Protein AF-A0A7M7NDU3-F1 (afdb_monomer_lite)

Radius of gyration: 18.45 Å; chains: 1; bounding box: 38×57×43 Å

Foldseek 3Di:
DVQLCVQLCQDVVLVVVVVPDPDPDDPVVSLVSSVPDDDPFADQSLQSSLSSCVVVVNNVVNLCSLCDPDVDLFQDLVVQLVLQLPDDLVLLCLLCVLLVNNVLNPDPSSSSSSVVSVSRRVVSVVLVVDDQDDPDPPDPDGSLRVVRVSLRSSVVSVSRVNSNSSSSSNDDNDPPD

Organism: Strongylocentrotus purpuratus (NCBI:txid7668)

Structure (mmCIF, N/CA/C/O backbone):
data_AF-A0A7M7NDU3-F1
#
_entry.id   AF-A0A7M7NDU3-F1
#
loop_
_atom_site.group_PDB
_atom_site.id
_atom_site.type_symbol
_atom_site.label_atom_id
_atom_site.label_alt_id
_atom_site.label_comp_id
_atom_site.label_asym_id
_atom_site.label_entity_id
_atom_site.label_seq_id
_atom_site.pdbx_PDB_ins_code
_atom_site.Cartn_x
_atom_site.Cartn_y
_atom_site.Cartn_z
_atom_site.occupancy
_atom_site.B_iso_or_equiv
_atom_site.auth_seq_id
_atom_site.auth_comp_id
_atom_site.auth_asym_id
_atom_site.auth_atom_id
_atom_site.pdbx_PDB_model_num
ATOM 1 N N . MET A 1 1 ? -16.566 -10.537 18.473 1.00 58.41 1 MET A N 1
ATOM 2 C CA . MET A 1 1 ? -15.867 -10.718 17.181 1.00 58.41 1 MET A CA 1
ATOM 3 C C . MET A 1 1 ? -16.820 -10.929 16.006 1.00 58.41 1 MET A C 1
ATOM 5 O O . MET A 1 1 ? -16.592 -10.303 14.985 1.00 58.41 1 MET A O 1
ATOM 9 N N . GLU A 1 2 ? -17.922 -11.682 16.128 1.00 58.47 2 GLU A N 1
ATOM 10 C CA . GLU A 1 2 ? -19.002 -11.663 15.109 1.00 58.47 2 GLU A CA 1
ATOM 11 C C . GLU A 1 2 ? -19.490 -10.257 14.791 1.00 58.47 2 GLU A C 1
ATOM 13 O O . GLU A 1 2 ? -19.406 -9.828 13.650 1.00 58.47 2 GLU A O 1
ATOM 18 N N . ARG A 1 3 ? -19.872 -9.505 15.833 1.00 61.00 3 ARG A N 1
ATOM 19 C CA . ARG A 1 3 ? -20.276 -8.102 15.693 1.00 61.00 3 ARG A CA 1
ATOM 20 C C . ARG A 1 3 ? -19.208 -7.263 14.986 1.00 61.00 3 ARG A C 1
ATOM 22 O O . ARG A 1 3 ? -19.548 -6.380 14.216 1.00 61.00 3 ARG A O 1
ATOM 29 N N . LEU A 1 4 ? -17.919 -7.568 15.200 1.00 64.06 4 LEU A N 1
ATOM 30 C CA . LEU A 1 4 ? -16.830 -6.897 14.490 1.00 64.06 4 LEU A CA 1
ATOM 31 C C . LEU A 1 4 ? -16.882 -7.226 12.997 1.00 64.06 4 LEU A C 1
ATOM 33 O O . LEU A 1 4 ? -16.930 -6.308 12.195 1.00 64.06 4 LEU A O 1
ATOM 37 N N . LEU A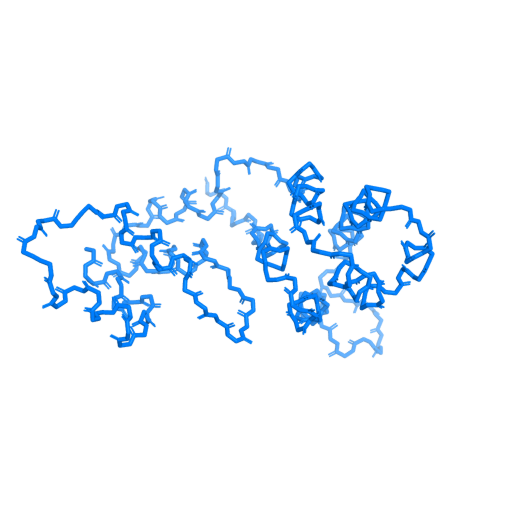 1 5 ? -16.922 -8.504 12.615 1.00 64.31 5 LEU A N 1
ATOM 38 C CA . LEU A 1 5 ? -17.039 -8.902 11.207 1.00 64.31 5 LEU A CA 1
ATOM 39 C C . LEU A 1 5 ? -18.296 -8.353 10.522 1.00 64.31 5 LEU A C 1
ATOM 41 O O . LEU A 1 5 ? -18.234 -7.976 9.351 1.00 64.31 5 LEU A O 1
ATOM 45 N N . ASP A 1 6 ? -19.413 -8.290 11.246 1.00 65.56 6 ASP A N 1
ATOM 46 C CA . ASP A 1 6 ? -20.654 -7.694 10.758 1.00 65.56 6 ASP A CA 1
ATOM 47 C C . ASP A 1 6 ? -20.462 -6.197 10.467 1.00 65.56 6 ASP A C 1
ATOM 49 O O . ASP A 1 6 ? -20.852 -5.725 9.398 1.00 65.56 6 ASP A O 1
ATOM 53 N N . HIS A 1 7 ? -19.774 -5.468 11.355 1.00 64.12 7 HIS A N 1
ATOM 54 C CA . HIS A 1 7 ? -19.397 -4.065 11.140 1.00 64.12 7 HIS A CA 1
ATOM 55 C C . HIS A 1 7 ? -18.349 -3.872 10.039 1.00 64.12 7 HIS A C 1
ATOM 57 O O . HIS A 1 7 ? -18.342 -2.842 9.366 1.00 64.12 7 HIS A O 1
ATOM 63 N N . LEU A 1 8 ? -17.477 -4.856 9.826 1.00 63.44 8 LEU A N 1
ATOM 64 C CA . LEU A 1 8 ? -16.470 -4.839 8.769 1.00 63.44 8 LEU A CA 1
ATOM 65 C C . LEU A 1 8 ? -17.046 -5.143 7.381 1.00 63.44 8 LEU A C 1
ATOM 67 O O . LEU A 1 8 ? -16.288 -5.127 6.412 1.00 63.44 8 LEU A O 1
ATOM 71 N N . GLN A 1 9 ? -18.359 -5.401 7.282 1.00 61.12 9 GLN A N 1
ATOM 72 C CA . GLN A 1 9 ? -19.046 -5.775 6.045 1.00 61.12 9 GLN A CA 1
ATOM 73 C C . GLN A 1 9 ? -18.319 -6.909 5.309 1.00 61.12 9 GLN A C 1
ATOM 75 O O . GLN A 1 9 ? -18.249 -6.913 4.083 1.00 61.12 9 GLN A O 1
ATOM 80 N N . ALA A 1 10 ? -17.762 -7.873 6.055 1.00 55.88 10 ALA A N 1
ATOM 81 C CA . ALA A 1 10 ? -17.192 -9.068 5.451 1.00 55.88 10 ALA A CA 1
ATOM 82 C C . ALA A 1 10 ? -18.278 -9.723 4.583 1.00 55.88 10 ALA A C 1
ATOM 84 O O . ALA A 1 10 ? -19.393 -9.980 5.069 1.00 55.88 10 ALA A O 1
ATOM 85 N N . ASP A 1 11 ? -17.963 -9.924 3.302 1.00 50.34 11 ASP A N 1
ATOM 86 C CA . ASP A 1 11 ? -18.901 -10.446 2.311 1.00 50.34 11 ASP A CA 1
ATOM 87 C C . ASP A 1 11 ? -19.521 -11.771 2.797 1.00 50.34 11 ASP A C 1
ATOM 89 O O . ASP A 1 11 ? -18.949 -12.468 3.648 1.00 50.34 11 ASP A O 1
ATOM 93 N N . LYS A 1 12 ? -20.694 -12.149 2.277 1.00 46.25 12 LYS A N 1
ATOM 94 C CA . LYS A 1 12 ? -21.366 -13.421 2.608 1.00 46.25 12 LYS A CA 1
ATOM 95 C C . LYS A 1 12 ? -20.405 -14.615 2.505 1.00 46.25 12 LYS A C 1
ATOM 97 O O . LYS A 1 12 ? -20.503 -15.519 3.333 1.00 46.25 12 LYS A O 1
ATOM 102 N N . ALA A 1 13 ? -19.441 -14.568 1.578 1.00 44.38 13 ALA A N 1
ATOM 103 C CA . ALA A 1 13 ? -18.361 -15.547 1.420 1.00 44.38 13 ALA A CA 1
ATOM 104 C C . ALA A 1 13 ? -17.378 -15.606 2.616 1.00 44.38 13 ALA A C 1
ATOM 106 O O . ALA A 1 13 ? -16.917 -16.675 3.006 1.00 44.38 13 ALA A O 1
ATOM 107 N N . GLY A 1 14 ? -17.090 -14.475 3.265 1.00 46.91 14 GLY A N 1
ATOM 108 C CA . GLY A 1 14 ? -16.301 -14.421 4.503 1.00 46.91 14 GLY A CA 1
ATOM 109 C C . GLY A 1 14 ? -17.051 -14.957 5.718 1.00 46.91 14 GLY A C 1
ATOM 110 O O . GLY A 1 14 ? -16.456 -15.575 6.598 1.00 46.91 14 GLY A O 1
ATOM 111 N N . ARG A 1 15 ? -18.376 -14.771 5.749 1.00 48.28 15 ARG A N 1
ATOM 112 C CA . ARG A 1 15 ? -19.240 -15.337 6.797 1.00 48.28 15 ARG A CA 1
ATOM 113 C C . ARG A 1 15 ? -19.504 -16.830 6.585 1.00 48.28 15 ARG A C 1
ATOM 115 O O . ARG A 1 15 ? -19.741 -17.535 7.563 1.00 48.28 15 ARG A O 1
ATOM 122 N N . SER A 1 16 ? -19.433 -17.335 5.348 1.00 47.12 16 SER A N 1
ATOM 123 C CA . SER A 1 16 ? -19.595 -18.766 5.047 1.00 47.12 16 SER A CA 1
ATOM 124 C C . SER A 1 16 ? -18.385 -19.620 5.419 1.00 47.12 16 SER A C 1
ATOM 126 O O . SER A 1 16 ? -18.578 -20.806 5.669 1.00 47.12 16 SER A O 1
ATOM 128 N N . VAL A 1 17 ? -17.186 -19.036 5.584 1.00 47.94 17 VAL A N 1
ATOM 129 C CA . VAL A 1 17 ? -16.024 -19.720 6.206 1.00 47.94 17 VAL A CA 1
ATOM 130 C C . VAL A 1 17 ? -16.393 -20.298 7.582 1.00 47.94 17 VAL A C 1
ATOM 132 O O . VAL A 1 17 ? -15.848 -21.302 8.018 1.00 47.94 17 VAL A O 1
ATOM 135 N N . ARG A 1 18 ? -17.402 -19.715 8.234 1.00 47.44 18 ARG A N 1
ATOM 136 C CA . ARG A 1 18 ? -17.905 -20.117 9.545 1.00 47.44 18 ARG A CA 1
ATOM 137 C C . ARG A 1 18 ? -18.890 -21.289 9.533 1.00 47.44 18 ARG A C 1
ATOM 139 O O . ARG A 1 18 ? -19.151 -21.859 10.585 1.00 47.44 18 ARG A O 1
ATOM 146 N N . ARG A 1 19 ? -19.486 -21.629 8.383 1.00 45.84 19 ARG A N 1
ATOM 147 C CA . ARG A 1 19 ? -20.588 -22.611 8.317 1.00 45.84 19 ARG A CA 1
ATOM 148 C C . ARG A 1 19 ? -20.132 -24.072 8.221 1.00 45.84 19 ARG A C 1
ATOM 150 O O . ARG A 1 19 ? -20.978 -24.947 8.359 1.00 45.84 19 ARG A O 1
ATOM 157 N N . GLY A 1 20 ? -18.840 -24.342 8.010 1.00 46.22 20 GLY A N 1
ATOM 158 C CA . GLY A 1 20 ? -18.320 -25.705 7.808 1.00 46.22 20 GLY A CA 1
ATOM 159 C C . GLY A 1 20 ? -17.419 -26.261 8.916 1.00 46.22 20 GLY A C 1
ATOM 160 O O . GLY A 1 20 ? -17.116 -27.450 8.908 1.00 46.22 20 GLY A O 1
ATOM 161 N N . THR A 1 21 ? -16.974 -25.441 9.868 1.00 47.47 21 THR A N 1
ATOM 162 C CA . THR A 1 21 ? -15.910 -25.822 10.809 1.00 47.47 21 THR A CA 1
ATOM 163 C C . THR A 1 21 ? -16.465 -26.002 12.218 1.00 47.47 21 THR A C 1
ATOM 165 O O . THR A 1 21 ? -16.966 -25.051 12.812 1.00 47.47 21 THR A O 1
ATOM 168 N N . LYS A 1 22 ? -16.373 -27.228 12.755 1.00 49.72 22 LYS A N 1
ATOM 169 C CA . LYS A 1 22 ? -16.807 -27.581 14.122 1.00 49.72 22 LYS A CA 1
ATOM 170 C C . LYS A 1 22 ? -15.834 -27.120 15.218 1.00 49.72 22 LYS A C 1
ATOM 172 O O . LYS A 1 22 ? -16.166 -27.209 16.394 1.00 49.72 22 LYS A O 1
ATOM 177 N N . GLU A 1 23 ? -14.645 -26.647 14.850 1.00 50.41 23 GLU A N 1
ATOM 178 C CA . GLU A 1 23 ? -13.645 -26.162 15.802 1.00 50.41 23 GLU A CA 1
ATOM 179 C C . GLU A 1 23 ? -13.928 -24.716 16.245 1.00 50.41 23 GLU A C 1
ATOM 181 O O . GLU A 1 23 ? -14.332 -23.888 15.418 1.00 50.41 23 GLU A O 1
ATOM 186 N N . PRO A 1 24 ? -13.676 -24.367 17.521 1.00 51.41 24 PRO A N 1
ATOM 187 C CA . PRO A 1 24 ? -13.669 -22.978 17.961 1.00 51.41 24 PRO A CA 1
ATOM 188 C C . PRO A 1 24 ? -12.558 -22.221 17.216 1.00 51.41 24 PRO A C 1
ATOM 190 O O . PRO A 1 24 ? -11.371 -22.401 17.475 1.00 51.41 24 PRO A O 1
ATOM 193 N N . TYR A 1 25 ? -12.945 -21.398 16.241 1.00 55.97 25 TYR A N 1
ATOM 194 C CA . TYR A 1 25 ? -11.996 -20.660 15.410 1.00 55.97 25 TYR A CA 1
ATOM 195 C C . TYR A 1 25 ? -11.301 -19.543 16.196 1.00 55.97 25 TYR A C 1
ATOM 197 O O . TYR A 1 25 ? -11.953 -18.712 16.829 1.00 55.97 25 TYR A O 1
ATOM 205 N N . ASP A 1 26 ? -9.972 -19.490 16.088 1.00 62.69 26 ASP A N 1
ATOM 206 C CA . ASP A 1 26 ? -9.142 -18.415 16.631 1.00 62.69 26 ASP A CA 1
ATOM 207 C C . ASP A 1 26 ? -9.458 -17.074 15.939 1.00 62.69 26 ASP A C 1
ATOM 209 O O . ASP A 1 26 ? -9.480 -16.957 14.708 1.00 62.69 26 ASP A O 1
ATOM 213 N N . ASN A 1 27 ? -9.672 -16.039 16.750 1.00 61.22 27 ASN A N 1
ATOM 214 C CA . ASN A 1 27 ? -9.925 -14.667 16.320 1.00 61.22 27 ASN A CA 1
ATOM 215 C C . ASN A 1 27 ? -8.826 -14.126 15.387 1.00 61.22 27 ASN A C 1
ATOM 217 O O . ASN A 1 27 ? -9.127 -13.352 14.476 1.00 61.22 27 ASN A O 1
ATOM 221 N N . LEU A 1 28 ? -7.573 -14.552 15.575 1.00 62.22 28 LEU A N 1
ATOM 222 C CA . LEU A 1 28 ? -6.447 -14.194 14.708 1.00 62.22 28 LEU A CA 1
ATOM 223 C C . LEU A 1 28 ? -6.610 -14.761 13.295 1.00 62.22 28 LEU A C 1
ATOM 225 O O . LEU A 1 28 ? -6.452 -14.027 12.316 1.00 62.22 28 LEU A O 1
ATOM 229 N N . LYS A 1 29 ? -7.005 -16.035 13.176 1.00 63.84 29 LYS A N 1
ATOM 230 C CA . LYS A 1 29 ? -7.241 -16.686 11.877 1.00 63.84 29 LYS A CA 1
ATOM 231 C C . LYS A 1 29 ? -8.353 -15.985 11.099 1.00 63.84 29 LYS A C 1
ATOM 233 O O . LYS A 1 29 ? -8.234 -15.774 9.897 1.00 63.84 29 LYS A O 1
ATOM 238 N N . LEU A 1 30 ? -9.413 -15.574 11.787 1.00 64.44 30 LEU A N 1
ATOM 239 C CA . LEU A 1 30 ? -10.551 -14.871 11.196 1.00 64.44 30 LEU A CA 1
ATOM 240 C C . LEU A 1 30 ? -10.162 -13.488 10.641 1.00 64.44 30 LEU A C 1
ATOM 242 O O . LEU A 1 30 ? -10.544 -13.132 9.527 1.00 64.44 30 LEU A O 1
ATOM 246 N N . ILE A 1 31 ? -9.373 -12.722 11.401 1.00 65.56 31 ILE A N 1
ATOM 247 C CA . ILE A 1 31 ? -8.850 -11.419 10.963 1.00 65.56 31 ILE A CA 1
ATOM 248 C C . ILE A 1 31 ? -7.893 -11.594 9.785 1.00 65.56 31 ILE A C 1
ATOM 250 O O . ILE A 1 31 ? -7.942 -10.793 8.858 1.00 65.56 31 ILE A O 1
ATOM 254 N N . MET A 1 32 ? -7.057 -12.636 9.785 1.00 64.88 32 MET A N 1
ATOM 255 C CA . MET A 1 32 ? -6.180 -12.947 8.653 1.00 64.88 32 MET A CA 1
ATOM 256 C C . MET A 1 32 ? -6.967 -13.272 7.383 1.00 64.88 32 MET A C 1
ATOM 258 O O . MET A 1 32 ? -6.668 -12.724 6.326 1.00 64.88 32 MET A O 1
ATOM 262 N N . VAL A 1 33 ? -7.997 -14.116 7.489 1.00 65.25 33 VAL A N 1
ATOM 263 C CA . VAL A 1 33 ? -8.879 -14.438 6.358 1.00 65.25 33 VAL A CA 1
ATOM 264 C C . VAL A 1 33 ? -9.552 -13.175 5.834 1.00 65.25 33 VAL A C 1
ATOM 266 O O . VAL A 1 33 ? -9.545 -12.943 4.632 1.00 65.25 33 VAL A O 1
ATOM 269 N N . TRP A 1 34 ? -10.081 -12.329 6.722 1.00 67.62 34 TRP A N 1
ATOM 270 C CA . TRP A 1 34 ? -10.701 -11.068 6.327 1.00 67.62 34 TRP A CA 1
ATOM 271 C C . TRP A 1 34 ? -9.704 -10.090 5.701 1.00 67.62 34 TRP A C 1
ATOM 273 O O . TRP A 1 34 ? -10.007 -9.497 4.670 1.00 67.62 34 TRP A O 1
ATOM 283 N N . LYS A 1 35 ? -8.504 -9.940 6.279 1.00 64.19 35 LYS A N 1
ATOM 284 C CA . LYS A 1 35 ? -7.424 -9.103 5.740 1.00 64.19 35 LYS A CA 1
ATOM 285 C C . LYS A 1 35 ? -7.121 -9.492 4.292 1.00 64.19 35 LYS A C 1
ATOM 287 O O . LYS A 1 35 ? -7.076 -8.602 3.450 1.00 64.19 35 LYS A O 1
ATOM 292 N N . ASN A 1 36 ? -7.020 -10.791 4.025 1.00 64.56 36 ASN A N 1
ATOM 293 C CA . ASN A 1 36 ? -6.611 -11.360 2.741 1.00 64.56 36 ASN A CA 1
ATOM 294 C C . ASN A 1 36 ? -7.773 -11.575 1.747 1.00 64.56 36 ASN A C 1
ATOM 296 O O . ASN A 1 36 ? -7.600 -12.270 0.749 1.00 64.56 36 ASN A O 1
ATOM 300 N N . GLN A 1 37 ? -8.967 -11.031 2.007 1.00 67.06 37 GLN A N 1
ATOM 301 C CA . GLN A 1 37 ? -10.067 -11.100 1.042 1.00 67.06 37 GLN A CA 1
ATOM 302 C C . GLN A 1 37 ? -9.753 -10.298 -0.221 1.00 67.06 37 GLN A C 1
ATOM 304 O O . GLN A 1 37 ? -9.221 -9.192 -0.143 1.00 67.06 37 GLN A O 1
ATOM 309 N N . PHE A 1 38 ? -10.155 -10.841 -1.372 1.00 62.78 38 PHE A N 1
ATOM 310 C CA . PHE A 1 38 ? -10.113 -10.131 -2.646 1.00 62.78 38 PHE A CA 1
ATOM 311 C C . PHE A 1 38 ? -11.012 -8.890 -2.607 1.00 62.78 38 PHE A C 1
ATOM 313 O O . PHE A 1 38 ? -12.113 -8.929 -2.050 1.00 62.78 38 PHE A O 1
ATOM 320 N N . ARG A 1 39 ? -10.551 -7.789 -3.206 1.00 67.31 39 ARG A N 1
ATOM 321 C CA . ARG A 1 39 ? -11.267 -6.509 -3.235 1.00 67.31 39 ARG A CA 1
ATOM 322 C C . ARG A 1 39 ? -11.120 -5.844 -4.594 1.00 67.31 39 ARG A C 1
ATOM 324 O O . ARG A 1 39 ? -10.138 -6.057 -5.294 1.00 67.31 39 ARG A O 1
ATOM 331 N N . THR A 1 40 ? -12.100 -5.018 -4.944 1.00 62.59 40 THR A N 1
ATOM 332 C CA . THR A 1 40 ? -12.132 -4.237 -6.190 1.00 62.59 40 THR A CA 1
ATOM 333 C C . THR A 1 40 ? -11.544 -2.833 -6.035 1.00 62.59 40 THR A C 1
ATOM 335 O O . THR A 1 40 ? -11.420 -2.117 -7.025 1.00 62.59 40 THR A O 1
ATOM 338 N N . GLU A 1 41 ? -11.183 -2.435 -4.812 1.00 62.38 41 GLU A N 1
ATOM 339 C CA . GLU A 1 41 ? -10.585 -1.138 -4.480 1.00 62.38 41 GLU A CA 1
ATOM 340 C C . GLU A 1 41 ? -9.510 -1.294 -3.387 1.00 62.38 41 GLU A C 1
ATOM 342 O O . GLU A 1 41 ? -9.606 -2.234 -2.582 1.00 62.38 41 GLU A O 1
ATOM 347 N N . PRO A 1 42 ? -8.523 -0.374 -3.316 1.00 64.25 42 PRO A N 1
ATOM 348 C CA . PRO A 1 42 ? -7.554 -0.323 -2.225 1.00 64.25 42 PRO A CA 1
ATOM 349 C C . PRO A 1 42 ? -8.235 -0.333 -0.861 1.00 64.25 42 PRO A C 1
ATOM 351 O O . PRO A 1 42 ? -9.225 0.369 -0.635 1.00 64.25 42 PRO A O 1
ATOM 354 N N . PHE A 1 43 ? -7.691 -1.109 0.074 1.00 66.62 43 PHE A N 1
ATOM 355 C CA . PHE A 1 43 ? -8.337 -1.320 1.357 1.00 66.62 43 PHE A CA 1
ATOM 356 C C . PHE A 1 43 ? -7.467 -0.929 2.537 1.00 66.62 43 PHE A C 1
ATOM 358 O O . PHE A 1 43 ? -6.496 -1.591 2.900 1.00 66.62 43 PHE A O 1
ATOM 365 N N . HIS A 1 44 ? -7.895 0.118 3.233 1.00 68.62 44 HIS A N 1
ATOM 366 C CA . HIS A 1 44 ? -7.256 0.537 4.468 1.00 68.62 44 HIS A CA 1
ATOM 367 C C . HIS A 1 44 ? -7.701 -0.365 5.636 1.00 68.62 44 HIS A C 1
ATOM 369 O O . HIS A 1 44 ? -8.547 0.011 6.455 1.00 68.62 44 HIS A O 1
ATOM 375 N N . TYR A 1 45 ? -7.109 -1.562 5.751 1.00 70.12 45 TYR A N 1
ATOM 376 C CA . TYR A 1 45 ? -7.548 -2.559 6.739 1.00 70.12 45 TYR A CA 1
ATOM 377 C C . TYR A 1 45 ? -7.502 -2.046 8.180 1.00 70.12 45 TYR A C 1
ATOM 379 O O . TYR A 1 45 ? -8.421 -2.331 8.941 1.00 70.12 45 TYR A O 1
ATOM 387 N N . ARG A 1 46 ? -6.487 -1.249 8.557 1.00 70.12 46 ARG A N 1
ATOM 388 C CA . ARG A 1 46 ? -6.384 -0.660 9.908 1.00 70.12 46 ARG A CA 1
ATOM 389 C C . ARG A 1 46 ? -7.542 0.278 10.220 1.00 70.12 46 ARG A C 1
ATOM 391 O O . ARG A 1 46 ? -8.110 0.185 11.300 1.00 70.12 46 ARG A O 1
ATOM 398 N N . LEU A 1 47 ? -7.924 1.136 9.273 1.00 71.50 47 LEU A N 1
ATOM 399 C CA . LEU A 1 47 ? -9.050 2.051 9.432 1.00 71.50 47 LEU A CA 1
ATOM 400 C C . LEU A 1 47 ? -10.353 1.280 9.599 1.00 71.50 47 LEU A C 1
ATOM 402 O O . LEU A 1 47 ? -11.105 1.531 10.535 1.00 71.50 47 LEU A O 1
ATOM 406 N N . LYS A 1 48 ? -10.609 0.311 8.719 1.00 72.50 48 LYS A N 1
ATOM 407 C CA . LYS A 1 48 ? -11.819 -0.512 8.785 1.00 72.50 48 LYS A CA 1
ATOM 408 C C . LYS A 1 48 ? -11.866 -1.318 10.081 1.00 72.50 48 LYS A C 1
ATOM 410 O O . LYS A 1 48 ? -12.876 -1.266 10.778 1.00 72.50 48 LYS A O 1
ATOM 415 N N . LEU A 1 49 ? -10.756 -1.955 10.458 1.00 74.00 49 LEU A N 1
ATOM 416 C CA . LEU A 1 49 ? -10.604 -2.658 11.731 1.00 74.00 49 LEU A CA 1
ATOM 417 C C . LEU A 1 49 ? -10.884 -1.730 12.918 1.00 74.00 49 LEU A C 1
ATOM 419 O O . LEU A 1 49 ? -11.651 -2.090 13.803 1.00 74.00 49 LEU A O 1
ATOM 423 N N . ALA A 1 50 ? -10.335 -0.517 12.913 1.00 74.56 50 ALA A N 1
ATOM 424 C CA . ALA A 1 50 ? -10.552 0.467 13.964 1.00 74.56 50 ALA A CA 1
ATOM 425 C C . ALA A 1 50 ? -11.997 0.972 14.037 1.00 74.56 50 ALA A C 1
ATOM 427 O O . ALA A 1 50 ? -12.535 1.105 15.132 1.00 74.56 50 ALA A O 1
ATOM 428 N N . VAL A 1 51 ? -12.653 1.213 12.897 1.00 73.19 51 VAL A N 1
ATOM 429 C CA . VAL A 1 51 ? -14.086 1.550 12.841 1.00 73.19 51 VAL A CA 1
ATOM 430 C C . VAL A 1 51 ? -14.913 0.430 13.464 1.00 73.19 51 VAL A C 1
ATOM 432 O O . VAL A 1 51 ? -15.756 0.689 14.322 1.00 73.19 51 VAL A O 1
ATOM 435 N N . GLY A 1 52 ? -14.630 -0.819 13.097 1.00 72.50 52 GLY A N 1
ATOM 436 C CA . GLY A 1 52 ? -15.303 -1.970 13.681 1.00 72.50 52 GLY A CA 1
ATOM 437 C C . GLY A 1 52 ? -15.046 -2.104 15.189 1.00 72.50 52 GLY A C 1
ATOM 438 O O . GLY A 1 52 ? -15.977 -2.363 15.947 1.00 72.50 52 GLY A O 1
ATOM 439 N N . LEU A 1 53 ? -13.806 -1.888 15.641 1.00 77.81 53 LEU A N 1
ATOM 440 C CA . LEU A 1 53 ? -13.431 -1.921 17.059 1.00 77.81 53 LEU A CA 1
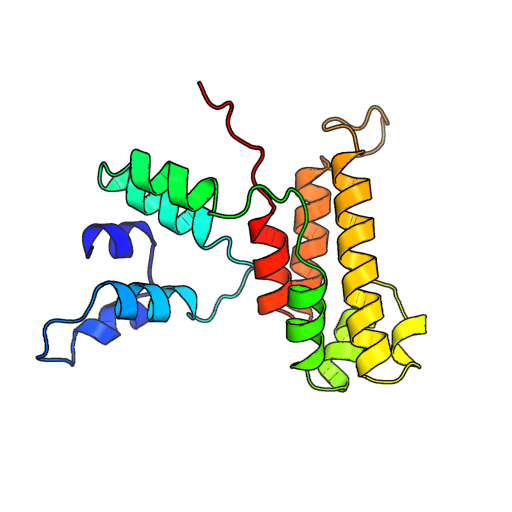ATOM 441 C C . LEU A 1 53 ? -14.144 -0.822 17.857 1.00 77.81 53 LEU A C 1
ATOM 443 O O . LEU A 1 53 ? -14.669 -1.095 18.935 1.00 77.81 53 LEU A O 1
ATOM 447 N N . LYS A 1 54 ? -14.247 0.399 17.314 1.00 76.12 54 LYS A N 1
ATOM 448 C CA . LYS A 1 54 ? -15.042 1.482 17.915 1.00 76.12 54 LYS A CA 1
ATOM 449 C C . LYS A 1 54 ? -16.514 1.089 18.039 1.00 76.12 54 LYS A C 1
ATOM 451 O O . LYS A 1 54 ? -17.100 1.288 19.099 1.00 76.12 54 LYS A O 1
ATOM 456 N N . ALA A 1 55 ? -17.085 0.477 17.001 1.00 76.88 55 ALA A N 1
ATOM 457 C CA . ALA A 1 55 ? -18.484 0.052 16.992 1.00 76.88 55 ALA A CA 1
ATOM 458 C C . ALA A 1 55 ? -18.803 -1.020 18.052 1.00 76.88 55 ALA A C 1
ATOM 460 O O . ALA A 1 55 ? -19.923 -1.079 18.551 1.00 76.88 55 ALA A O 1
ATOM 461 N N . ILE A 1 56 ? -17.811 -1.820 18.462 1.00 78.69 56 ILE A N 1
ATOM 462 C CA . ILE A 1 56 ? -17.946 -2.795 19.556 1.00 78.69 56 ILE A CA 1
ATOM 463 C C . ILE A 1 56 ? -17.400 -2.289 20.903 1.00 78.69 56 ILE A C 1
ATOM 465 O O . ILE A 1 56 ? -17.058 -3.098 21.764 1.00 78.69 56 ILE A O 1
ATOM 469 N N . GLN A 1 57 ? -17.319 -0.966 21.090 1.00 82.00 57 GLN A N 1
ATOM 470 C CA . GLN A 1 57 ? -16.870 -0.311 22.327 1.00 82.00 57 GLN A CA 1
ATOM 471 C C . GLN A 1 57 ? -15.435 -0.683 22.748 1.00 82.00 57 GLN A C 1
ATOM 473 O O . GLN A 1 57 ? -15.113 -0.750 23.931 1.00 82.00 57 GLN A O 1
ATOM 478 N N . GLN A 1 58 ? -14.542 -0.876 21.772 1.00 79.25 58 GLN A N 1
ATOM 479 C CA . GLN A 1 58 ? -13.100 -1.082 21.973 1.00 79.25 58 GLN A CA 1
ATOM 480 C C . GLN A 1 58 ? -12.269 0.102 21.431 1.00 79.25 58 GLN A C 1
ATOM 482 O O . GLN A 1 58 ? -11.385 -0.092 20.590 1.00 79.25 58 GLN A O 1
ATOM 487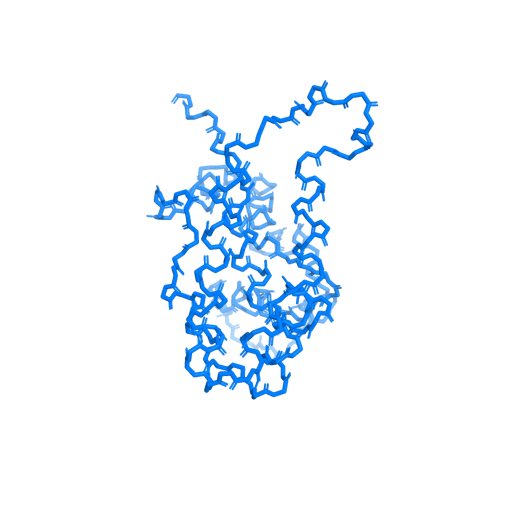 N N . PRO A 1 59 ? -12.521 1.354 21.867 1.00 77.19 59 PRO A N 1
ATOM 488 C CA . PRO A 1 59 ? -11.882 2.534 21.287 1.00 77.19 59 PRO A CA 1
ATOM 489 C C . PRO A 1 59 ? -10.372 2.580 21.540 1.00 77.19 59 PRO A C 1
ATOM 491 O O . PRO A 1 59 ? -9.636 2.990 20.652 1.00 77.19 59 PRO A O 1
ATOM 494 N N . LYS A 1 60 ? -9.890 2.103 22.697 1.00 73.69 60 LYS A N 1
ATOM 495 C CA . LYS A 1 60 ? -8.453 2.073 23.019 1.00 73.69 60 LYS A CA 1
ATOM 496 C C . LYS A 1 60 ? -7.666 1.219 22.019 1.00 73.69 60 LYS A C 1
ATOM 498 O O . LYS A 1 60 ? -6.714 1.695 21.416 1.00 73.69 60 LYS A O 1
ATOM 503 N N . ILE A 1 61 ? -8.148 0.003 21.757 1.00 75.75 61 ILE A N 1
ATOM 504 C CA . ILE A 1 61 ? -7.549 -0.906 20.769 1.00 75.75 61 ILE A CA 1
ATOM 505 C C . ILE A 1 61 ? -7.675 -0.322 19.358 1.00 75.75 61 ILE A C 1
ATOM 507 O O . ILE A 1 61 ? -6.756 -0.442 18.554 1.00 75.75 61 ILE A O 1
ATOM 511 N N . ALA A 1 62 ? -8.792 0.341 19.043 1.00 71.88 62 ALA A N 1
ATOM 512 C CA . ALA A 1 62 ? -8.952 1.026 17.765 1.00 71.88 62 ALA A CA 1
ATOM 513 C C . ALA A 1 62 ? -7.893 2.122 17.568 1.00 71.88 62 ALA A C 1
ATOM 515 O O . ALA A 1 62 ? -7.333 2.227 16.479 1.00 71.88 62 ALA A O 1
ATOM 516 N N . TYR A 1 63 ? -7.595 2.906 18.608 1.00 68.25 63 TYR A N 1
ATOM 517 C CA . TYR A 1 63 ? -6.529 3.905 18.569 1.00 68.25 63 TYR A CA 1
ATOM 518 C C . TYR A 1 63 ? -5.153 3.263 18.405 1.00 68.25 63 TYR A C 1
ATOM 520 O O . TYR A 1 63 ? -4.396 3.722 17.559 1.00 68.25 63 TYR A O 1
ATOM 528 N N . ASP A 1 64 ? -4.864 2.162 19.100 1.00 68.62 64 ASP A N 1
ATOM 529 C CA . ASP A 1 64 ? -3.596 1.434 18.943 1.00 68.62 64 ASP A CA 1
ATOM 530 C C . ASP A 1 64 ? -3.428 0.855 17.523 1.00 68.62 64 ASP A C 1
ATOM 532 O O . ASP A 1 64 ? -2.350 0.923 16.928 1.00 68.62 64 ASP A O 1
ATOM 536 N N . VAL A 1 65 ? -4.506 0.319 16.941 1.00 70.94 65 VAL A N 1
ATOM 537 C CA . VAL A 1 65 ? -4.532 -0.200 15.563 1.00 70.94 65 VAL A CA 1
ATOM 538 C C . VAL A 1 65 ? -4.339 0.917 14.538 1.00 70.94 65 VAL A C 1
ATOM 540 O O . VAL A 1 65 ? -3.630 0.713 13.551 1.00 70.94 65 VAL A O 1
ATOM 543 N N . LEU A 1 66 ? -4.952 2.085 14.756 1.00 66.19 66 LEU A N 1
ATOM 544 C CA . LEU A 1 66 ? -4.779 3.262 13.896 1.00 66.19 66 LEU A CA 1
ATOM 545 C C . LEU A 1 66 ? -3.379 3.859 14.021 1.00 66.19 66 LEU A C 1
ATOM 547 O O . LEU A 1 66 ? -2.777 4.198 13.007 1.00 66.19 66 LEU A O 1
ATOM 551 N N . ALA A 1 67 ? -2.864 3.973 15.245 1.00 61.47 67 ALA A N 1
ATOM 552 C CA . ALA A 1 67 ? -1.540 4.513 15.526 1.00 61.47 67 ALA A CA 1
ATOM 553 C C . ALA A 1 67 ? -0.433 3.607 14.969 1.00 61.47 67 ALA A C 1
ATOM 555 O O . ALA A 1 67 ? 0.608 4.099 14.537 1.00 61.47 67 ALA A O 1
ATOM 556 N N . GLY A 1 68 ? -0.671 2.290 14.950 1.00 57.56 68 GLY A N 1
ATOM 557 C CA . GLY A 1 68 ? 0.325 1.287 14.599 1.00 57.56 68 GLY A CA 1
ATOM 558 C C . GLY A 1 68 ? 1.461 1.219 15.630 1.00 57.56 68 GLY A C 1
ATOM 559 O O . GLY A 1 68 ? 1.764 2.171 16.342 1.00 57.56 68 GLY A O 1
ATOM 560 N N . LYS A 1 69 ? 2.168 0.084 15.702 1.00 45.56 69 LYS A N 1
ATOM 561 C CA . LYS A 1 69 ? 3.411 -0.012 16.500 1.00 45.56 69 LYS A CA 1
ATOM 562 C C . LYS A 1 69 ? 4.590 0.768 15.892 1.00 45.56 69 LYS A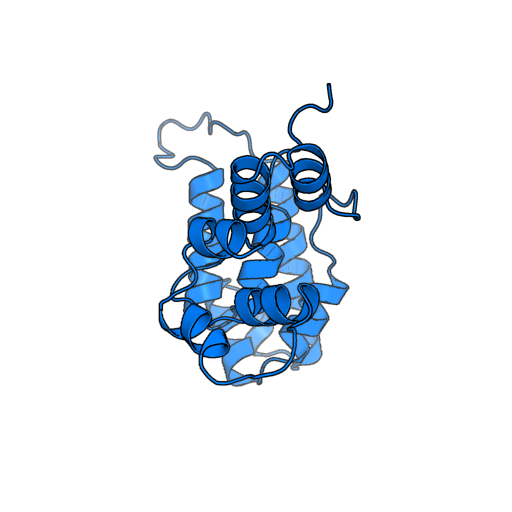 C 1
ATOM 564 O O . LYS A 1 69 ? 5.645 0.852 16.511 1.00 45.56 69 LYS A O 1
ATOM 569 N N . TYR A 1 70 ? 4.418 1.349 14.705 1.00 46.03 70 TYR A N 1
ATOM 570 C CA . TYR A 1 70 ? 5.450 2.094 13.998 1.00 46.03 70 TYR A CA 1
ATOM 571 C C . TYR A 1 70 ? 5.098 3.578 13.965 1.00 46.03 70 TYR A C 1
ATOM 573 O O . TYR A 1 70 ? 4.218 4.009 13.229 1.00 46.03 70 TYR A O 1
ATOM 581 N N . ARG A 1 71 ? 5.853 4.376 14.728 1.00 49.84 71 ARG A N 1
ATOM 582 C CA . ARG A 1 71 ? 5.837 5.849 14.698 1.00 49.84 71 ARG A CA 1
ATOM 583 C C . ARG A 1 71 ? 6.437 6.428 13.403 1.00 49.84 71 ARG A C 1
ATOM 585 O O . ARG A 1 71 ? 6.917 7.559 13.404 1.00 49.84 71 ARG A O 1
ATOM 592 N N . THR A 1 72 ? 6.484 5.673 12.310 1.00 52.28 72 THR A N 1
ATOM 593 C CA . THR A 1 72 ? 7.135 6.109 11.074 1.00 52.28 72 THR A CA 1
ATOM 594 C C . THR A 1 72 ? 6.105 6.789 10.183 1.00 52.28 72 THR A C 1
ATOM 596 O O . THR A 1 72 ? 5.120 6.187 9.775 1.00 52.28 72 THR A O 1
ATOM 599 N N . SER A 1 73 ? 6.328 8.064 9.861 1.00 56.59 73 SER A N 1
ATOM 600 C CA . SER A 1 73 ? 5.516 8.838 8.902 1.00 56.59 73 SER A CA 1
ATOM 601 C C . SER A 1 73 ? 5.697 8.389 7.447 1.00 56.59 73 SER A C 1
ATOM 603 O O . SER A 1 73 ? 5.169 9.021 6.534 1.00 56.59 73 SER A O 1
ATOM 605 N N . ASN A 1 74 ? 6.494 7.343 7.238 1.00 62.84 74 ASN A N 1
ATOM 606 C CA . ASN A 1 74 ? 7.009 6.916 5.954 1.00 62.84 74 ASN A CA 1
ATOM 607 C C . ASN A 1 74 ? 6.705 5.429 5.790 1.00 62.84 74 ASN A C 1
ATOM 609 O O . ASN A 1 74 ? 6.843 4.655 6.744 1.00 62.84 74 ASN A O 1
ATOM 613 N N . VAL A 1 75 ? 6.328 5.049 4.572 1.00 70.62 75 VAL A N 1
ATOM 614 C CA . VAL A 1 75 ? 6.336 3.648 4.155 1.00 70.62 75 VAL A CA 1
ATOM 615 C C . VAL A 1 75 ? 7.779 3.146 4.237 1.00 70.62 75 VAL A C 1
ATOM 617 O O . VAL A 1 75 ? 8.705 3.854 3.839 1.00 70.62 75 VAL A O 1
ATOM 620 N N . ASN A 1 76 ? 7.982 1.945 4.773 1.00 75.50 76 ASN A N 1
ATOM 621 C CA . ASN A 1 76 ? 9.310 1.349 4.824 1.00 75.50 76 ASN A CA 1
ATOM 622 C C . ASN A 1 76 ? 9.736 0.930 3.404 1.00 75.50 76 ASN A C 1
ATOM 624 O O . ASN A 1 76 ? 9.085 0.084 2.787 1.00 75.50 76 ASN A O 1
ATOM 628 N N . SER A 1 77 ? 10.830 1.507 2.897 1.00 77.75 77 SER A N 1
ATOM 629 C CA . SER A 1 77 ? 11.378 1.198 1.570 1.00 77.75 77 SER A CA 1
ATOM 630 C C . SER A 1 77 ? 11.667 -0.287 1.389 1.00 77.75 77 SER A C 1
ATOM 632 O O . SER A 1 77 ? 11.401 -0.817 0.317 1.00 77.75 77 SER A O 1
ATOM 634 N N . ASP A 1 78 ? 12.104 -0.978 2.441 1.00 79.31 78 ASP A N 1
ATOM 635 C CA . ASP A 1 78 ? 12.432 -2.405 2.399 1.00 79.31 78 ASP A CA 1
ATOM 636 C C . ASP A 1 78 ? 11.172 -3.272 2.293 1.00 79.31 78 ASP A C 1
ATOM 638 O O . ASP A 1 78 ? 11.216 -4.414 1.837 1.00 79.31 78 ASP A O 1
ATOM 642 N N . VAL A 1 79 ? 10.030 -2.771 2.776 1.00 81.88 79 VAL A N 1
ATOM 643 C CA . VAL A 1 79 ? 8.733 -3.439 2.600 1.00 81.88 79 VAL A CA 1
ATOM 644 C C . VAL A 1 79 ? 8.262 -3.253 1.163 1.00 81.88 79 VAL A C 1
ATOM 646 O O . VAL A 1 79 ? 7.876 -4.230 0.530 1.00 81.88 79 VAL A O 1
ATOM 649 N N . VAL A 1 80 ? 8.374 -2.039 0.617 1.00 86.25 80 VAL A N 1
ATOM 650 C CA . VAL A 1 80 ? 8.018 -1.764 -0.785 1.00 86.25 80 VAL A CA 1
ATOM 651 C C . VAL A 1 80 ? 8.895 -2.556 -1.740 1.00 86.25 80 VAL A C 1
ATOM 653 O O . VAL A 1 80 ? 8.369 -3.184 -2.650 1.00 86.25 80 VAL A O 1
ATOM 656 N N . GLU A 1 81 ? 10.209 -2.580 -1.520 1.00 87.81 81 GLU A N 1
ATOM 657 C CA . GLU A 1 81 ? 11.131 -3.386 -2.319 1.00 87.81 81 GLU A CA 1
ATOM 658 C C . GLU A 1 81 ? 10.781 -4.868 -2.254 1.00 87.81 81 GLU A C 1
ATOM 660 O O . GLU A 1 81 ? 10.788 -5.528 -3.286 1.00 87.81 81 GLU A O 1
ATOM 665 N N . ARG A 1 82 ? 10.441 -5.407 -1.076 1.00 86.62 82 ARG A N 1
ATOM 666 C CA . ARG A 1 82 ? 10.021 -6.811 -0.954 1.00 86.62 82 ARG A CA 1
ATOM 667 C C . ARG A 1 82 ? 8.731 -7.103 -1.712 1.00 86.62 82 ARG A C 1
ATOM 669 O O . ARG A 1 82 ? 8.692 -8.102 -2.420 1.00 86.62 82 ARG A O 1
ATOM 676 N N . ILE A 1 83 ? 7.727 -6.231 -1.605 1.00 86.25 83 ILE A N 1
ATOM 677 C CA . ILE A 1 83 ? 6.475 -6.349 -2.368 1.00 86.25 83 ILE A CA 1
ATOM 678 C C . ILE A 1 83 ? 6.757 -6.264 -3.872 1.00 86.25 83 ILE A C 1
ATOM 680 O O . ILE A 1 83 ? 6.201 -7.019 -4.652 1.00 86.25 83 ILE A O 1
ATOM 684 N N . CYS A 1 84 ? 7.633 -5.360 -4.307 1.00 89.75 84 CYS A N 1
ATOM 685 C CA . CYS A 1 84 ? 7.937 -5.214 -5.730 1.00 89.75 84 CYS A CA 1
ATOM 686 C C . CYS A 1 84 ? 8.786 -6.376 -6.262 1.00 89.75 84 CYS A C 1
ATOM 688 O O . CYS A 1 84 ? 8.603 -6.775 -7.403 1.00 89.75 84 CYS A O 1
ATOM 690 N N . ASN A 1 85 ? 9.679 -6.942 -5.446 1.00 89.69 85 ASN A N 1
ATOM 691 C CA . ASN A 1 85 ? 10.477 -8.114 -5.807 1.00 89.69 85 ASN A CA 1
ATOM 692 C C . ASN A 1 85 ? 9.666 -9.418 -5.834 1.00 89.69 85 ASN A C 1
ATOM 694 O O . ASN A 1 85 ? 10.140 -10.389 -6.416 1.00 89.69 85 ASN A O 1
ATOM 698 N N . SER A 1 86 ? 8.489 -9.472 -5.201 1.00 88.44 86 SER A N 1
ATOM 699 C CA . SER A 1 86 ? 7.587 -10.627 -5.299 1.00 88.44 86 SER A CA 1
ATOM 700 C C . SER A 1 86 ? 6.666 -10.575 -6.517 1.00 88.44 86 SER A C 1
ATOM 702 O O . SER A 1 86 ? 5.996 -11.566 -6.803 1.00 88.44 86 SER A O 1
ATOM 704 N N . LEU A 1 87 ? 6.618 -9.446 -7.231 1.00 87.12 87 LEU A N 1
ATOM 705 C CA . LEU A 1 87 ? 5.899 -9.341 -8.495 1.00 87.12 87 LEU A CA 1
ATOM 706 C C . LEU A 1 87 ? 6.672 -10.058 -9.604 1.00 87.12 87 LEU A C 1
ATOM 708 O O . LEU A 1 87 ? 7.898 -10.031 -9.634 1.00 87.12 87 LEU A O 1
ATOM 712 N N . ASP A 1 88 ? 5.947 -10.638 -10.558 1.00 90.00 88 ASP A N 1
ATOM 713 C CA . ASP A 1 88 ? 6.552 -11.064 -11.816 1.00 90.00 88 ASP A CA 1
ATOM 714 C C . ASP A 1 88 ? 7.015 -9.843 -12.636 1.00 90.00 88 ASP A C 1
ATOM 716 O O . ASP A 1 88 ? 6.544 -8.711 -12.455 1.00 90.00 88 ASP A O 1
ATOM 720 N N . VAL A 1 89 ? 7.900 -10.089 -13.608 1.00 87.50 89 VAL A N 1
ATOM 721 C CA . VAL A 1 89 ? 8.500 -9.048 -14.463 1.00 87.50 89 VAL A CA 1
ATOM 722 C C . VAL A 1 89 ? 7.441 -8.189 -15.165 1.00 87.50 89 VAL A C 1
ATOM 724 O O . VAL A 1 89 ? 7.573 -6.965 -15.210 1.00 87.50 89 VAL A O 1
ATOM 727 N N . ASP A 1 90 ? 6.381 -8.803 -15.694 1.00 89.75 90 ASP A N 1
ATOM 728 C CA . ASP A 1 90 ? 5.334 -8.094 -16.439 1.00 89.75 90 ASP A CA 1
ATOM 729 C C . ASP A 1 90 ? 4.464 -7.190 -15.541 1.00 89.75 90 ASP A C 1
ATOM 731 O O . ASP A 1 90 ? 4.302 -6.007 -15.871 1.00 89.75 90 ASP A O 1
ATOM 735 N N . PRO A 1 91 ? 3.939 -7.662 -14.389 1.00 89.12 91 PRO A N 1
ATOM 736 C CA . PRO A 1 91 ? 3.318 -6.802 -13.384 1.00 89.12 91 PRO A CA 1
ATOM 737 C C . PRO A 1 91 ? 4.210 -5.651 -12.910 1.00 89.12 91 PRO A C 1
ATOM 739 O O . PRO A 1 91 ? 3.724 -4.524 -12.800 1.00 89.12 91 PRO A O 1
ATOM 742 N N . LEU A 1 92 ? 5.505 -5.893 -12.668 1.00 91.19 92 LEU A N 1
ATOM 743 C CA . LEU A 1 92 ? 6.419 -4.836 -12.233 1.00 91.19 92 LEU A CA 1
ATOM 744 C C . LEU A 1 92 ? 6.625 -3.780 -13.328 1.00 91.19 92 LEU A C 1
ATOM 746 O O . LEU A 1 92 ? 6.542 -2.584 -13.052 1.00 91.19 92 LEU A O 1
ATOM 750 N N . LYS A 1 93 ? 6.800 -4.192 -14.590 1.00 91.00 93 LYS A N 1
ATOM 751 C CA . LYS A 1 93 ? 6.871 -3.258 -15.725 1.00 91.00 93 LYS A CA 1
ATOM 752 C C . LYS A 1 93 ? 5.587 -2.452 -15.879 1.00 91.00 93 LYS A C 1
ATOM 754 O O . LYS A 1 93 ? 5.653 -1.239 -16.073 1.00 91.00 93 LYS A O 1
ATOM 759 N N . ARG A 1 94 ? 4.419 -3.088 -15.748 1.00 91.12 94 ARG A N 1
ATOM 760 C CA . ARG A 1 94 ? 3.125 -2.389 -15.781 1.00 91.12 94 ARG A CA 1
ATOM 761 C C . ARG A 1 94 ? 3.042 -1.335 -14.678 1.00 91.12 94 ARG A C 1
ATOM 763 O O . ARG A 1 94 ? 2.686 -0.195 -14.966 1.00 91.12 94 ARG A O 1
ATOM 770 N N . LEU A 1 95 ? 3.439 -1.683 -13.452 1.00 92.25 95 LEU A N 1
ATOM 771 C CA . LEU A 1 95 ? 3.522 -0.741 -12.338 1.00 92.25 95 LEU A CA 1
ATOM 772 C C . LEU A 1 95 ? 4.436 0.445 -12.673 1.00 92.25 95 LEU A C 1
ATOM 774 O O . LEU A 1 95 ? 4.020 1.588 -12.491 1.00 92.25 95 LEU A O 1
ATOM 778 N N . CYS A 1 96 ? 5.637 0.198 -13.211 1.00 91.88 96 CYS A N 1
ATOM 779 C CA . CYS A 1 96 ? 6.561 1.248 -13.651 1.00 91.88 96 CYS A CA 1
ATOM 780 C C . CYS A 1 96 ? 5.913 2.212 -14.663 1.00 91.88 96 CYS A C 1
ATOM 782 O O . CYS A 1 96 ? 6.121 3.423 -14.575 1.00 91.88 96 CYS A O 1
ATOM 784 N N . GLY A 1 97 ? 5.084 1.704 -15.580 1.00 91.06 97 GLY A N 1
ATOM 785 C CA . GLY A 1 97 ? 4.343 2.519 -16.551 1.00 91.06 97 GLY A CA 1
ATOM 786 C C . GLY A 1 97 ? 3.283 3.396 -15.909 1.00 91.06 97 GLY A C 1
ATOM 787 O O . GLY A 1 97 ? 3.239 4.599 -16.159 1.00 91.06 97 GLY A O 1
ATOM 788 N N . GLU A 1 98 ? 2.491 2.820 -15.010 1.00 90.50 98 GLU A N 1
ATOM 789 C CA . GLU A 1 98 ? 1.430 3.534 -14.293 1.00 90.50 98 GLU A CA 1
ATOM 790 C C . GLU A 1 98 ? 1.969 4.656 -13.399 1.00 90.50 98 GLU A C 1
ATOM 792 O O . GLU A 1 98 ? 1.353 5.718 -13.268 1.00 90.50 98 GLU A O 1
ATOM 797 N N . ILE A 1 99 ? 3.157 4.467 -12.817 1.00 89.81 99 ILE A N 1
ATOM 798 C CA . ILE A 1 99 ? 3.825 5.507 -12.026 1.00 89.81 99 ILE A CA 1
ATOM 799 C C . ILE A 1 99 ? 4.633 6.505 -12.876 1.00 89.81 99 ILE A C 1
ATOM 801 O O . ILE A 1 99 ? 5.236 7.429 -12.317 1.00 89.81 99 ILE A O 1
ATOM 805 N N . GLY A 1 100 ? 4.643 6.339 -14.205 1.00 89.94 100 GLY A N 1
ATOM 806 C CA . GLY A 1 100 ? 5.338 7.202 -15.166 1.00 89.94 100 GLY A CA 1
ATOM 807 C C . GLY A 1 100 ? 6.863 7.067 -15.153 1.00 89.94 100 GLY A C 1
ATOM 808 O O . GLY A 1 100 ? 7.561 7.999 -15.547 1.00 89.94 100 GLY A O 1
ATOM 809 N N . ARG A 1 101 ? 7.392 5.939 -14.669 1.00 90.75 101 ARG A N 1
ATOM 810 C CA . ARG A 1 101 ? 8.826 5.634 -14.560 1.00 90.75 101 ARG A CA 1
ATOM 811 C C . ARG A 1 101 ? 9.248 4.608 -15.607 1.00 90.75 101 ARG A C 1
ATOM 813 O O . ARG A 1 101 ? 9.625 3.484 -15.288 1.00 90.75 101 ARG A O 1
ATOM 820 N N . TYR A 1 102 ? 9.160 5.004 -16.874 1.00 91.31 102 TYR A N 1
ATOM 821 C CA . TYR A 1 102 ? 9.538 4.166 -18.019 1.00 91.31 102 TYR A CA 1
ATOM 822 C C . TYR A 1 102 ? 11.026 3.802 -18.031 1.00 91.31 102 TYR A C 1
ATOM 824 O O . TYR A 1 102 ? 11.390 2.753 -18.556 1.00 91.31 102 TYR A O 1
ATOM 832 N N . ASP A 1 103 ? 11.866 4.631 -17.404 1.00 91.62 103 ASP A N 1
ATOM 833 C CA . ASP A 1 103 ? 13.279 4.346 -17.152 1.00 91.62 103 ASP A CA 1
ATOM 834 C C . ASP A 1 103 ? 13.459 3.022 -16.399 1.00 91.62 103 ASP A C 1
ATOM 836 O O . ASP A 1 103 ? 14.289 2.201 -16.776 1.00 91.62 103 ASP A O 1
ATOM 840 N N . LEU A 1 104 ? 12.599 2.757 -15.410 1.00 90.50 104 LEU A N 1
ATOM 841 C CA . LEU A 1 104 ? 12.656 1.531 -14.618 1.00 90.50 104 LEU A CA 1
ATOM 842 C C . LEU A 1 104 ? 12.239 0.284 -15.409 1.00 90.50 104 LEU A C 1
ATOM 844 O O . LEU A 1 104 ? 12.601 -0.810 -15.020 1.00 90.50 104 LEU A O 1
ATOM 848 N N . MET A 1 105 ? 11.522 0.396 -16.531 1.00 89.19 105 MET A N 1
ATOM 849 C CA . MET A 1 105 ? 11.138 -0.794 -17.312 1.00 89.19 105 MET A CA 1
ATOM 850 C C . MET A 1 105 ? 12.313 -1.456 -18.039 1.00 89.19 105 MET A C 1
ATOM 852 O O . MET A 1 105 ? 12.203 -2.618 -18.437 1.00 89.19 105 MET A O 1
ATOM 856 N N . GLN A 1 106 ? 13.383 -0.693 -18.277 1.00 89.88 106 GLN A N 1
ATOM 857 C CA . GLN A 1 106 ? 14.591 -1.146 -18.974 1.00 89.88 106 GLN A CA 1
ATOM 858 C C . GLN A 1 106 ? 15.651 -1.681 -18.006 1.00 89.88 106 GLN A C 1
ATOM 860 O O . GLN A 1 106 ? 16.641 -2.274 -18.427 1.00 89.88 106 GLN A O 1
ATOM 865 N N . GLU A 1 107 ? 15.442 -1.467 -16.711 1.00 90.81 107 GLU A N 1
ATOM 866 C CA . GLU A 1 107 ? 16.311 -1.947 -15.652 1.00 90.81 107 GLU A CA 1
ATOM 867 C C . GLU A 1 107 ? 16.108 -3.443 -15.394 1.00 90.81 107 GLU A C 1
ATOM 869 O O . GLU A 1 107 ? 15.107 -4.058 -15.773 1.00 90.81 107 GLU A O 1
ATOM 874 N N . ASN A 1 108 ? 17.061 -4.045 -14.682 1.00 92.44 108 ASN A N 1
ATOM 875 C CA . ASN A 1 108 ? 16.846 -5.384 -14.145 1.00 92.44 108 ASN A CA 1
ATOM 876 C C . ASN A 1 108 ? 15.737 -5.372 -13.069 1.00 92.44 108 ASN A C 1
ATOM 878 O O . ASN A 1 108 ? 15.373 -4.329 -12.517 1.00 92.44 108 ASN A O 1
ATOM 882 N N . HIS A 1 109 ? 15.204 -6.554 -12.756 1.00 90.69 109 HIS A N 1
ATOM 883 C CA . HIS A 1 109 ? 14.068 -6.707 -11.844 1.00 90.69 109 HIS A CA 1
ATOM 884 C C . HIS A 1 109 ? 14.301 -6.056 -10.469 1.00 90.69 109 HIS A C 1
ATOM 886 O O . HIS A 1 109 ? 13.483 -5.269 -9.994 1.00 90.69 109 HIS A O 1
ATOM 892 N N . SER A 1 110 ? 15.466 -6.310 -9.866 1.00 91.06 110 SER A N 1
ATOM 893 C CA . SER A 1 110 ? 15.818 -5.780 -8.546 1.00 91.06 110 SER A CA 1
ATOM 894 C C . SER A 1 110 ? 15.972 -4.256 -8.548 1.00 91.06 110 SER A C 1
ATOM 896 O O . SER A 1 110 ? 15.536 -3.592 -7.607 1.00 91.06 110 SER A O 1
ATOM 898 N N . ASN A 1 111 ? 16.579 -3.689 -9.592 1.00 92.94 111 ASN A N 1
ATOM 899 C CA . ASN A 1 111 ? 16.738 -2.244 -9.757 1.00 92.94 111 ASN A CA 1
ATOM 900 C C . ASN A 1 111 ? 15.385 -1.562 -9.966 1.00 92.94 111 ASN A C 1
ATOM 902 O O . ASN A 1 111 ? 15.139 -0.498 -9.400 1.00 92.94 111 ASN A O 1
ATOM 906 N N . SER A 1 112 ? 14.489 -2.199 -10.722 1.00 92.31 112 SER A N 1
ATOM 907 C CA . SER A 1 112 ? 13.115 -1.736 -10.920 1.00 92.31 112 SER A CA 1
ATOM 908 C C . SER A 1 112 ? 12.366 -1.676 -9.587 1.00 92.31 112 SER A C 1
ATOM 910 O O . SER A 1 112 ? 11.813 -0.634 -9.235 1.00 92.31 112 SER A O 1
ATOM 912 N N . ALA A 1 113 ? 12.426 -2.754 -8.794 1.00 91.06 113 ALA A N 1
ATOM 913 C CA . ALA A 1 113 ? 11.802 -2.837 -7.473 1.00 91.06 113 ALA A CA 1
ATOM 914 C C . ALA A 1 113 ? 12.335 -1.762 -6.508 1.00 91.06 113 ALA A C 1
ATOM 916 O O . ALA A 1 113 ? 11.559 -1.050 -5.863 1.00 91.06 113 ALA A O 1
ATOM 917 N N . LYS A 1 114 ? 13.658 -1.572 -6.479 1.00 92.88 114 LYS A N 1
ATOM 918 C CA . LYS A 1 114 ? 14.318 -0.500 -5.722 1.00 92.88 114 LYS A CA 1
ATOM 919 C C . LYS A 1 114 ? 13.897 0.891 -6.179 1.00 92.88 114 LYS A C 1
ATOM 921 O O . LYS A 1 114 ? 13.585 1.761 -5.363 1.00 92.88 114 LYS A O 1
ATOM 926 N N . GLY A 1 115 ? 13.828 1.101 -7.489 1.00 92.38 115 GLY A N 1
ATOM 927 C CA . GLY A 1 115 ? 13.377 2.349 -8.094 1.00 92.38 115 GLY A CA 1
ATOM 928 C C . GLY A 1 115 ? 11.941 2.710 -7.710 1.00 92.38 115 GLY A C 1
ATOM 929 O O . GLY A 1 115 ? 11.662 3.881 -7.430 1.00 92.38 115 GLY A O 1
ATOM 930 N N . VAL A 1 116 ? 11.048 1.717 -7.623 1.00 91.19 116 VAL A N 1
ATOM 931 C CA . VAL A 1 116 ? 9.682 1.900 -7.109 1.00 91.19 116 VAL A CA 1
ATOM 932 C C . VAL A 1 116 ? 9.709 2.304 -5.632 1.00 91.19 116 VAL A C 1
ATOM 934 O O . VAL A 1 116 ? 9.046 3.275 -5.268 1.00 91.19 116 VAL A O 1
ATOM 937 N N . GLY A 1 117 ? 10.518 1.645 -4.795 1.00 89.81 117 GLY A N 1
ATOM 938 C CA . GLY A 1 117 ? 10.698 2.011 -3.382 1.00 89.81 117 GLY A CA 1
ATOM 939 C C . GLY A 1 117 ? 11.119 3.469 -3.185 1.00 89.81 117 GLY A C 1
ATOM 940 O O . GLY A 1 117 ? 10.501 4.212 -2.417 1.00 89.81 117 GLY A O 1
ATOM 941 N N . VAL A 1 118 ? 12.116 3.921 -3.950 1.00 90.44 118 VAL A N 1
ATOM 942 C CA . VAL A 1 118 ? 12.568 5.322 -3.949 1.00 90.44 118 VAL A CA 1
ATOM 943 C C . VAL A 1 118 ? 11.461 6.266 -4.424 1.00 90.44 118 VAL A C 1
ATOM 945 O O . VAL A 1 118 ? 11.251 7.332 -3.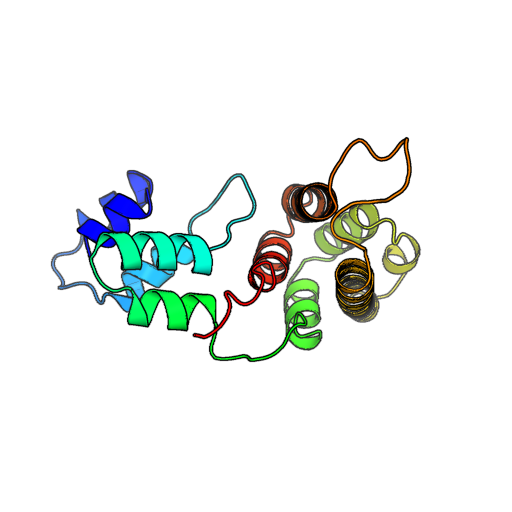841 1.00 90.44 118 VAL A O 1
ATOM 948 N N . TRP A 1 119 ? 10.723 5.889 -5.469 1.00 92.19 119 TRP A N 1
ATOM 949 C CA . TRP A 1 119 ? 9.621 6.697 -5.983 1.00 92.19 119 TRP A CA 1
ATOM 950 C C . TRP A 1 119 ? 8.491 6.866 -4.959 1.00 92.19 119 TRP A C 1
ATOM 952 O O . TRP A 1 119 ? 8.005 7.988 -4.794 1.00 92.19 119 TRP A O 1
ATOM 962 N N . VAL A 1 120 ? 8.105 5.801 -4.244 1.00 89.38 120 VAL A N 1
ATOM 963 C CA . VAL A 1 120 ? 7.069 5.855 -3.197 1.00 89.38 120 VAL A CA 1
ATOM 964 C C . VAL A 1 120 ? 7.496 6.811 -2.087 1.00 89.38 120 VAL A C 1
ATOM 966 O O . VAL A 1 120 ? 6.738 7.717 -1.738 1.00 89.38 120 VAL A O 1
ATOM 969 N N . SER A 1 121 ? 8.728 6.676 -1.590 1.00 85.19 121 SER A N 1
ATOM 970 C CA . SER A 1 121 ? 9.282 7.556 -0.554 1.00 85.19 121 SER A CA 1
ATOM 971 C C . SER A 1 121 ? 9.260 9.025 -0.979 1.00 85.19 121 SER A C 1
ATOM 973 O O . SER A 1 121 ? 8.705 9.868 -0.272 1.00 85.19 121 SER A O 1
ATOM 975 N N . ASN A 1 122 ? 9.765 9.328 -2.178 1.00 87.50 122 ASN A N 1
ATOM 976 C CA . ASN A 1 122 ? 9.786 10.689 -2.716 1.00 87.50 122 ASN A CA 1
ATOM 977 C C . ASN A 1 122 ? 8.375 11.259 -2.914 1.00 87.50 122 ASN A C 1
ATOM 979 O O . ASN A 1 122 ? 8.129 12.442 -2.668 1.00 87.50 122 ASN A O 1
ATOM 983 N N . TRP A 1 123 ? 7.433 10.438 -3.382 1.00 86.50 123 TRP A N 1
ATOM 984 C CA . TRP A 1 123 ? 6.047 10.855 -3.560 1.00 86.50 123 TRP A CA 1
ATOM 985 C C . TRP A 1 123 ? 5.390 11.208 -2.220 1.00 86.50 123 TRP A C 1
ATOM 987 O O . TRP A 1 123 ? 4.776 12.273 -2.113 1.00 86.50 123 TRP A O 1
ATOM 997 N N . LEU A 1 124 ? 5.550 10.364 -1.198 1.00 80.88 124 LEU A N 1
ATOM 998 C CA . LEU A 1 124 ? 4.991 10.599 0.135 1.00 80.88 124 LEU A CA 1
ATOM 999 C C . LEU A 1 124 ? 5.629 11.802 0.833 1.00 80.88 124 LEU A C 1
ATOM 1001 O O . LEU A 1 124 ? 4.924 12.601 1.451 1.00 80.88 124 LEU A O 1
ATOM 1005 N N . GLU A 1 125 ? 6.938 11.992 0.683 1.00 82.25 125 GLU A N 1
ATOM 1006 C CA . GLU A 1 125 ? 7.631 13.168 1.210 1.00 82.25 125 GLU A CA 1
ATOM 1007 C C . GLU A 1 125 ? 7.088 14.464 0.586 1.00 82.25 125 GLU A C 1
ATOM 1009 O O . GLU A 1 125 ? 6.750 15.415 1.298 1.00 82.25 125 GLU A O 1
ATOM 1014 N N . ARG A 1 126 ? 6.927 14.492 -0.746 1.00 80.88 126 ARG A N 1
ATOM 1015 C CA . ARG A 1 126 ? 6.318 15.629 -1.456 1.00 80.88 126 ARG A CA 1
ATOM 1016 C C . ARG A 1 126 ? 4.881 15.872 -1.005 1.00 80.88 126 ARG A C 1
ATOM 1018 O O . ARG A 1 126 ? 4.496 17.021 -0.794 1.00 80.88 126 ARG A O 1
ATOM 1025 N N . PHE A 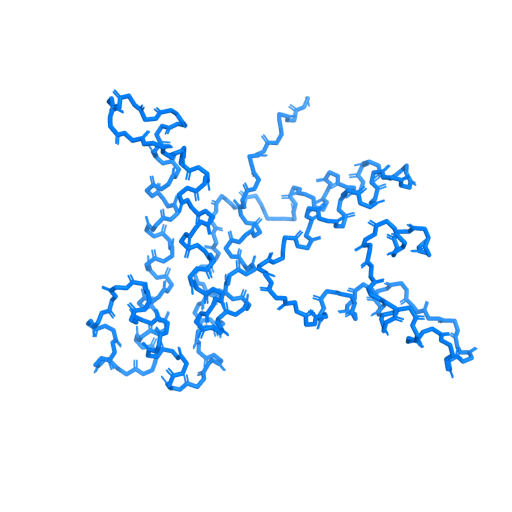1 127 ? 4.094 14.813 -0.820 1.00 76.81 127 PHE A N 1
ATOM 1026 C CA . PHE A 1 127 ? 2.726 14.913 -0.315 1.00 76.81 127 PHE A CA 1
ATOM 1027 C C . PHE A 1 127 ? 2.667 15.554 1.081 1.00 76.81 127 PHE A C 1
ATOM 1029 O O . PHE A 1 127 ? 1.845 16.441 1.315 1.00 76.81 127 PHE A O 1
ATOM 1036 N N . ASN A 1 128 ? 3.563 15.163 1.993 1.00 72.88 128 ASN A N 1
ATOM 1037 C CA . ASN A 1 128 ? 3.630 15.729 3.344 1.00 72.88 128 ASN A CA 1
ATOM 1038 C C . ASN A 1 128 ? 3.978 17.224 3.329 1.00 72.88 128 ASN A C 1
ATOM 1040 O O . ASN A 1 128 ? 3.412 17.992 4.105 1.00 72.88 128 ASN A O 1
ATOM 1044 N N . LYS A 1 129 ? 4.849 17.644 2.405 1.00 77.25 129 LYS A N 1
ATOM 1045 C CA . LYS A 1 129 ? 5.210 19.054 2.180 1.00 77.25 129 LYS A CA 1
ATOM 1046 C C . LYS A 1 129 ? 4.124 19.852 1.443 1.00 77.25 129 LYS A C 1
ATOM 1048 O O . LYS A 1 129 ? 4.175 21.078 1.432 1.00 77.25 129 LYS A O 1
ATOM 1053 N N . THR A 1 130 ? 3.140 19.185 0.832 1.00 69.88 130 THR A N 1
ATOM 1054 C CA . THR A 1 130 ? 2.061 19.845 0.084 1.00 69.88 130 THR A CA 1
ATOM 1055 C C . THR A 1 130 ? 1.022 20.431 1.055 1.00 69.88 130 THR A C 1
ATOM 1057 O O . THR A 1 130 ? 0.471 19.689 1.883 1.00 69.88 130 THR A O 1
ATOM 1060 N N . PRO A 1 131 ? 0.699 21.735 0.972 1.00 67.75 131 PRO A N 1
ATOM 1061 C CA . PRO A 1 131 ? -0.366 22.346 1.767 1.00 67.75 131 PRO A CA 1
ATOM 1062 C C . PRO A 1 131 ? -1.713 21.639 1.567 1.00 67.75 131 PRO A C 1
ATOM 1064 O O . PRO A 1 131 ? -2.032 21.199 0.467 1.00 67.75 131 PRO A O 1
ATOM 1067 N N . ALA A 1 132 ? -2.519 21.510 2.628 1.00 62.12 132 ALA A N 1
ATOM 1068 C CA . ALA A 1 132 ? -3.817 20.821 2.557 1.00 62.12 132 ALA A CA 1
ATOM 1069 C C . ALA A 1 132 ? -4.826 21.512 1.628 1.00 62.12 132 ALA A C 1
ATOM 1071 O O . ALA A 1 132 ? -5.595 20.840 0.945 1.00 62.12 132 ALA A O 1
ATOM 1072 N N . ARG A 1 133 ? -4.776 22.845 1.576 1.00 57.72 133 ARG A N 1
ATOM 1073 C CA . ARG A 1 133 ? -5.431 23.664 0.560 1.00 57.72 133 ARG A CA 1
ATOM 1074 C C . ARG A 1 133 ? -4.365 24.156 -0.396 1.00 57.72 133 ARG A C 1
ATOM 1076 O O . ARG A 1 133 ? -3.466 24.887 0.016 1.00 57.72 133 ARG A O 1
ATOM 1083 N N . THR A 1 134 ? -4.476 23.783 -1.659 1.00 54.16 134 THR A N 1
ATOM 1084 C CA . THR A 1 134 ? -3.687 24.422 -2.699 1.00 54.16 134 THR A CA 1
ATOM 1085 C C . THR A 1 134 ? -4.171 25.865 -2.825 1.00 54.16 134 THR A C 1
ATOM 1087 O O . THR A 1 134 ? -5.340 26.102 -3.104 1.00 54.16 134 THR A O 1
ATOM 1090 N N . THR A 1 135 ? -3.295 26.844 -2.619 1.00 50.91 135 THR A N 1
ATOM 1091 C CA . THR A 1 135 ? -3.579 28.277 -2.835 1.00 50.91 135 THR A CA 1
ATOM 1092 C C . THR A 1 135 ? -3.655 28.654 -4.320 1.00 50.91 135 THR A C 1
ATOM 1094 O O . THR A 1 135 ? -3.739 29.830 -4.661 1.00 50.91 135 THR A O 1
ATOM 1097 N N . LEU A 1 136 ? -3.626 27.663 -5.216 1.00 52.25 136 LEU A N 1
ATOM 1098 C CA . LEU A 1 136 ? -3.725 27.851 -6.655 1.00 52.25 136 LEU A CA 1
ATOM 1099 C C . LEU A 1 136 ? -5.202 27.902 -7.074 1.00 52.25 136 LEU A C 1
ATOM 1101 O O . LEU A 1 136 ? -5.906 26.911 -6.866 1.00 52.25 136 LEU A O 1
ATOM 1105 N N . PRO A 1 137 ? -5.661 28.985 -7.727 1.00 51.16 137 PRO A N 1
ATOM 1106 C CA . PRO A 1 137 ? -7.060 29.156 -8.131 1.00 51.16 137 PRO A CA 1
ATOM 1107 C C . PRO A 1 137 ? -7.594 28.076 -9.093 1.00 51.16 137 PRO A C 1
ATOM 1109 O O . PRO A 1 137 ? -8.802 27.973 -9.265 1.00 51.16 137 PRO A O 1
ATOM 1112 N N . ASN A 1 138 ? -6.723 27.230 -9.663 1.00 54.12 138 ASN A N 1
ATOM 1113 C CA . ASN A 1 138 ? -7.074 26.217 -10.666 1.00 54.12 138 ASN A CA 1
ATOM 1114 C C . ASN A 1 138 ? -6.830 24.757 -10.228 1.00 54.12 138 ASN A C 1
ATOM 1116 O O . ASN A 1 138 ? -6.866 23.862 -11.071 1.00 54.12 138 ASN A O 1
ATOM 1120 N N . MET A 1 139 ? -6.568 24.473 -8.944 1.00 52.25 139 MET A N 1
ATOM 1121 C CA . MET A 1 139 ? -6.562 23.083 -8.458 1.00 52.25 139 MET A CA 1
ATOM 1122 C C . MET A 1 139 ? -7.953 22.700 -7.943 1.00 52.25 139 MET A C 1
ATOM 1124 O O . MET A 1 139 ? -8.330 23.029 -6.824 1.00 52.25 139 MET A O 1
ATOM 1128 N N . THR A 1 140 ? -8.712 21.977 -8.767 1.00 56.88 140 THR A N 1
ATOM 1129 C CA . THR A 1 140 ? -10.079 21.502 -8.478 1.00 56.88 140 THR A CA 1
ATOM 1130 C C . THR A 1 140 ? -10.151 20.334 -7.492 1.00 56.88 140 THR A C 1
ATOM 1132 O O . THR A 1 140 ? -11.246 19.920 -7.122 1.00 56.88 140 THR A O 1
ATOM 1135 N N . ILE A 1 141 ? -9.011 19.774 -7.077 1.00 65.81 141 ILE A N 1
ATOM 1136 C CA . ILE A 1 141 ? -8.941 18.548 -6.278 1.00 65.81 141 ILE A CA 1
ATOM 1137 C C . ILE A 1 141 ? -7.999 18.779 -5.093 1.00 65.81 141 ILE A C 1
ATOM 1139 O O . ILE A 1 141 ? -6.861 19.218 -5.277 1.00 65.81 141 ILE A O 1
ATOM 1143 N N . ASP A 1 142 ? -8.462 18.482 -3.877 1.00 72.38 142 ASP A N 1
ATOM 1144 C CA . ASP A 1 142 ? -7.641 18.581 -2.670 1.00 72.38 142 ASP A CA 1
ATOM 1145 C C . ASP A 1 142 ? -6.501 17.542 -2.673 1.00 72.38 142 ASP A C 1
ATOM 1147 O O . ASP A 1 142 ? -6.543 16.522 -3.374 1.00 72.38 142 ASP A O 1
ATOM 1151 N N . LYS A 1 143 ? -5.458 17.778 -1.868 1.00 69.69 143 LYS A N 1
ATOM 1152 C CA . LYS A 1 143 ? -4.269 16.915 -1.881 1.00 69.69 143 LYS A CA 1
ATOM 1153 C C . LYS A 1 143 ? -4.577 15.454 -1.539 1.00 69.69 143 LYS A C 1
ATOM 1155 O O . LYS A 1 143 ? -3.935 14.566 -2.099 1.00 69.69 143 LYS A O 1
ATOM 1160 N N . PHE A 1 144 ? -5.529 15.190 -0.641 1.00 74.31 144 PHE A N 1
ATOM 1161 C CA . PHE A 1 144 ? -5.856 13.834 -0.200 1.00 74.31 144 PHE A CA 1
ATOM 1162 C C . PHE A 1 144 ? -6.564 13.072 -1.317 1.00 74.31 144 PHE A C 1
ATOM 1164 O O . PHE A 1 144 ? -6.200 11.930 -1.596 1.00 74.31 144 PHE A O 1
ATOM 1171 N N . THR A 1 145 ? -7.478 13.728 -2.032 1.00 73.69 145 THR A N 1
ATOM 1172 C CA . THR A 1 145 ? -8.105 13.150 -3.227 1.00 73.69 145 THR A CA 1
ATOM 1173 C C . THR A 1 145 ? -7.078 12.902 -4.338 1.00 73.69 145 THR A C 1
ATOM 1175 O O . THR A 1 145 ? -7.073 11.829 -4.937 1.00 73.69 145 THR A O 1
ATOM 1178 N N . SER A 1 146 ? -6.136 13.824 -4.566 1.00 77.31 146 SER A N 1
ATOM 1179 C CA . SER A 1 146 ? -5.034 13.622 -5.525 1.00 77.31 146 SER A CA 1
ATOM 1180 C C . SER A 1 146 ? -4.160 12.409 -5.171 1.00 77.31 146 SER A C 1
ATOM 1182 O O . SER A 1 146 ? -3.830 11.591 -6.036 1.00 77.31 146 SER A O 1
ATOM 1184 N N . ARG A 1 147 ? -3.834 12.233 -3.882 1.00 77.81 147 ARG A N 1
ATOM 1185 C CA . ARG A 1 147 ? -3.096 11.058 -3.400 1.00 77.81 147 ARG A CA 1
ATOM 1186 C C . ARG A 1 147 ? -3.884 9.767 -3.618 1.00 77.81 147 ARG A C 1
ATOM 1188 O O . ARG A 1 147 ? -3.317 8.820 -4.161 1.00 77.81 147 ARG A O 1
ATOM 1195 N N . ARG A 1 148 ? -5.171 9.749 -3.257 1.00 78.69 148 ARG A N 1
ATOM 1196 C CA . ARG A 1 148 ? -6.052 8.587 -3.443 1.00 78.69 148 ARG A CA 1
ATOM 1197 C C . ARG A 1 148 ? -6.126 8.169 -4.907 1.00 78.69 148 ARG A C 1
ATOM 1199 O O . ARG A 1 148 ? -5.846 7.019 -5.213 1.00 78.69 148 ARG A O 1
ATOM 1206 N N . LEU A 1 149 ? -6.395 9.108 -5.815 1.00 82.50 149 LEU A N 1
ATOM 1207 C CA . LEU A 1 149 ? -6.474 8.831 -7.255 1.00 82.50 149 LEU A CA 1
ATOM 1208 C C . LEU A 1 149 ? -5.189 8.204 -7.800 1.00 82.50 149 LEU A C 1
ATOM 1210 O O . LEU A 1 149 ? -5.226 7.360 -8.694 1.00 82.50 149 LEU A O 1
ATOM 1214 N N . LYS A 1 150 ? -4.038 8.613 -7.268 1.00 85.31 150 LYS A N 1
ATOM 1215 C CA . LYS A 1 150 ? -2.749 8.049 -7.657 1.00 85.31 150 LYS A CA 1
ATOM 1216 C C . LYS A 1 150 ? -2.524 6.649 -7.072 1.00 85.31 150 LYS A C 1
ATOM 1218 O O . LYS A 1 150 ? -1.971 5.805 -7.769 1.00 85.31 150 LYS A O 1
ATOM 1223 N N . ASN A 1 151 ? -2.995 6.375 -5.855 1.00 86.50 151 ASN A N 1
ATOM 1224 C CA . ASN A 1 151 ? -2.971 5.030 -5.277 1.00 86.50 151 ASN A CA 1
ATOM 1225 C C . ASN A 1 151 ? -3.945 4.066 -5.983 1.00 86.50 151 ASN A C 1
ATOM 1227 O O . ASN A 1 151 ? -3.613 2.908 -6.224 1.00 86.50 151 ASN A O 1
ATOM 1231 N N . ASP A 1 152 ? -5.110 4.559 -6.407 1.00 83.75 152 ASP A N 1
ATOM 1232 C CA . ASP A 1 152 ? -6.090 3.784 -7.174 1.00 83.75 152 ASP A CA 1
ATOM 1233 C C . ASP A 1 152 ? -5.509 3.302 -8.512 1.00 83.75 152 ASP A C 1
ATOM 1235 O O . ASP A 1 152 ? -5.823 2.200 -8.958 1.00 83.75 152 ASP A O 1
ATOM 1239 N N . LYS A 1 153 ? -4.627 4.087 -9.149 1.00 85.31 153 LYS A N 1
ATOM 1240 C CA . LYS A 1 153 ? -3.912 3.656 -10.364 1.00 85.31 153 LYS A CA 1
ATOM 1241 C C . LYS A 1 153 ? -2.973 2.483 -10.094 1.00 85.31 153 LYS A C 1
ATOM 1243 O O . LYS A 1 153 ? -3.023 1.501 -10.825 1.00 85.31 153 LYS A O 1
ATOM 1248 N N . ILE A 1 154 ? -2.189 2.545 -9.013 1.00 88.81 154 ILE A N 1
ATOM 1249 C CA . ILE A 1 154 ? -1.306 1.445 -8.577 1.00 88.81 154 ILE A CA 1
ATOM 1250 C C . ILE A 1 154 ? -2.126 0.169 -8.351 1.00 88.81 154 ILE A C 1
ATOM 1252 O O . ILE A 1 154 ? -1.760 -0.914 -8.802 1.00 88.81 154 ILE A O 1
ATOM 1256 N N . PHE A 1 155 ? -3.279 0.303 -7.702 1.00 85.56 155 PHE A N 1
ATOM 1257 C CA . PHE A 1 155 ? -4.176 -0.817 -7.455 1.00 85.56 155 PHE A CA 1
ATOM 1258 C C . PHE A 1 155 ? -4.776 -1.392 -8.738 1.00 85.56 155 PHE A C 1
ATOM 1260 O O . PHE A 1 155 ? -4.749 -2.603 -8.937 1.00 85.56 155 PHE A O 1
ATOM 1267 N N . ARG A 1 156 ? -5.272 -0.541 -9.646 1.00 81.25 156 ARG A N 1
ATOM 1268 C CA . ARG A 1 156 ? -5.804 -0.970 -10.953 1.00 81.25 156 ARG A CA 1
ATOM 1269 C C . ARG A 1 156 ? -4.734 -1.601 -11.847 1.00 81.25 156 ARG A C 1
ATOM 1271 O O . ARG A 1 156 ? -5.074 -2.420 -12.694 1.00 81.25 156 ARG A O 1
ATOM 1278 N N . ALA A 1 157 ? -3.458 -1.282 -11.624 1.00 81.88 157 ALA A N 1
ATOM 1279 C CA . ALA A 1 157 ? -2.326 -1.949 -12.265 1.00 81.88 157 ALA A CA 1
ATOM 1280 C C . ALA A 1 157 ? -2.151 -3.416 -11.824 1.00 81.88 157 ALA A C 1
ATOM 1282 O O . ALA A 1 157 ? -1.410 -4.157 -12.468 1.00 81.88 157 ALA A O 1
ATOM 1283 N N . GLY A 1 158 ? -2.825 -3.838 -10.747 1.00 81.62 158 GLY A N 1
ATOM 1284 C CA . GLY A 1 158 ? -2.689 -5.159 -10.131 1.00 81.62 158 GLY A CA 1
ATOM 1285 C C . GLY A 1 158 ? -1.727 -5.194 -8.940 1.00 81.62 158 GLY A C 1
ATOM 1286 O O . GLY A 1 158 ? -1.512 -6.255 -8.363 1.00 81.62 158 GLY A O 1
ATOM 1287 N N . SER A 1 159 ? -1.156 -4.055 -8.531 1.00 85.94 159 SER A N 1
ATOM 1288 C CA . SER A 1 159 ? -0.219 -3.969 -7.400 1.00 85.94 159 SER A CA 1
ATOM 1289 C C . SER A 1 159 ? -0.958 -3.751 -6.074 1.00 85.94 159 SER A C 1
ATOM 1291 O O . SER A 1 159 ? -0.784 -2.735 -5.399 1.00 85.94 159 SER A O 1
ATOM 1293 N N . PHE A 1 160 ? -1.818 -4.706 -5.710 1.00 82.38 160 PHE A N 1
ATOM 1294 C CA . PHE A 1 160 ? -2.744 -4.589 -4.577 1.00 82.38 160 PHE A CA 1
ATOM 1295 C C . PHE A 1 160 ? -2.032 -4.405 -3.233 1.00 82.38 160 PHE A C 1
ATOM 1297 O O . PHE A 1 160 ? -2.350 -3.474 -2.498 1.00 82.38 160 PHE A O 1
ATOM 1304 N N . GLU A 1 161 ? -1.034 -5.243 -2.939 1.00 79.69 161 GLU A N 1
ATOM 1305 C CA . GLU A 1 161 ? -0.280 -5.180 -1.679 1.00 79.69 161 GLU A CA 1
ATOM 1306 C C . GLU A 1 161 ? 0.451 -3.844 -1.517 1.00 79.69 161 GLU A C 1
ATOM 1308 O O . GLU A 1 161 ? 0.464 -3.263 -0.433 1.00 79.69 161 GLU A O 1
ATOM 1313 N N . LEU A 1 162 ? 1.002 -3.314 -2.613 1.00 85.75 162 LEU A N 1
ATOM 1314 C CA . LEU A 1 162 ? 1.669 -2.017 -2.615 1.00 85.75 162 LEU A CA 1
ATOM 1315 C C . LEU A 1 162 ? 0.677 -0.882 -2.346 1.00 85.75 162 LEU A C 1
ATOM 1317 O O . LEU A 1 162 ? 0.951 -0.001 -1.532 1.00 85.75 162 LEU A O 1
ATOM 1321 N N . ALA A 1 163 ? -0.476 -0.904 -3.016 1.00 85.88 163 ALA A N 1
ATOM 1322 C CA . ALA A 1 163 ? -1.510 0.099 -2.813 1.00 85.88 163 ALA A CA 1
ATOM 1323 C C . ALA A 1 163 ? -2.045 0.079 -1.373 1.00 85.88 163 ALA A C 1
ATOM 1325 O O . ALA A 1 163 ? -2.257 1.140 -0.786 1.00 85.88 163 ALA A O 1
ATOM 1326 N N . GLU A 1 164 ? -2.228 -1.104 -0.780 1.00 78.94 164 GLU A N 1
ATOM 1327 C CA . GLU A 1 164 ? -2.614 -1.236 0.626 1.00 78.94 164 GLU A CA 1
ATOM 1328 C C . GLU A 1 164 ? -1.525 -0.701 1.567 1.00 78.94 164 GLU A C 1
ATOM 1330 O O . GLU A 1 164 ? -1.843 0.079 2.463 1.00 78.94 164 GLU A O 1
ATOM 1335 N N . GLU A 1 165 ? -0.250 -1.040 1.349 1.00 79.06 165 GLU A N 1
ATOM 1336 C CA . GLU A 1 165 ? 0.868 -0.559 2.176 1.00 79.06 165 GLU A CA 1
ATOM 1337 C C . GLU A 1 165 ? 0.978 0.976 2.155 1.00 79.06 165 GLU A C 1
ATOM 1339 O O . GLU A 1 165 ? 1.152 1.612 3.197 1.00 79.06 165 GLU A O 1
ATOM 1344 N N . ILE A 1 166 ? 0.782 1.595 0.987 1.00 79.69 166 ILE A N 1
ATOM 1345 C CA . ILE A 1 166 ? 0.756 3.058 0.835 1.00 79.69 166 ILE A CA 1
ATOM 1346 C C . ILE A 1 166 ? -0.429 3.680 1.592 1.00 79.69 166 ILE A C 1
ATOM 1348 O O . ILE A 1 166 ? -0.276 4.770 2.167 1.00 79.69 166 ILE A O 1
ATOM 1352 N N . MET A 1 167 ? -1.579 2.990 1.643 1.00 74.38 167 MET A N 1
ATOM 1353 C CA . MET A 1 167 ? -2.731 3.423 2.443 1.00 74.38 167 MET A CA 1
ATOM 1354 C C . MET A 1 167 ? -2.484 3.327 3.945 1.00 74.38 167 MET A C 1
ATOM 1356 O O . MET A 1 167 ? -3.032 4.118 4.700 1.00 74.38 167 MET A O 1
ATOM 1360 N N . LEU A 1 168 ? -1.650 2.408 4.436 1.00 67.31 168 LEU A N 1
ATOM 1361 C CA . LEU A 1 168 ? -1.426 2.282 5.886 1.00 67.31 168 LEU A CA 1
ATOM 1362 C C . LEU A 1 168 ? -0.762 3.507 6.516 1.00 67.31 168 LEU A C 1
ATOM 1364 O O . LEU A 1 168 ? -0.840 3.679 7.733 1.00 67.31 168 LEU A O 1
ATOM 1368 N N . VAL A 1 169 ? -0.146 4.355 5.696 1.00 65.44 169 VAL A N 1
ATOM 1369 C CA . VAL A 1 169 ? 0.481 5.621 6.093 1.00 65.44 169 VAL A CA 1
ATOM 1370 C C . VAL A 1 169 ? -0.485 6.809 5.898 1.00 65.44 169 VAL A C 1
ATOM 1372 O O . VAL A 1 169 ? -0.077 7.963 5.992 1.00 65.44 169 VAL A O 1
ATOM 1375 N N . GLU A 1 170 ? -1.767 6.577 5.579 1.00 58.25 170 GLU A N 1
ATOM 1376 C CA . GLU A 1 170 ? -2.707 7.635 5.164 1.00 58.25 170 GLU A CA 1
ATOM 1377 C C . GLU A 1 170 ? -3.396 8.419 6.276 1.00 58.25 170 GLU A C 1
ATOM 1379 O O . GLU A 1 170 ? -3.951 9.474 5.966 1.00 58.25 170 GLU A O 1
ATOM 1384 N N . TYR A 1 171 ? -3.364 8.008 7.544 1.00 50.88 171 TYR A N 1
ATOM 1385 C CA . TYR A 1 171 ? -4.073 8.794 8.553 1.00 50.88 171 TYR A CA 1
ATOM 1386 C C . TYR A 1 171 ? -3.208 9.902 9.167 1.00 50.88 171 TYR A C 1
ATOM 1388 O O . TYR A 1 171 ? -2.115 9.616 9.668 1.00 50.88 171 TYR A O 1
ATOM 1396 N N . PRO A 1 172 ? -3.687 11.168 9.199 1.00 44.81 172 PRO A N 1
ATOM 1397 C CA . PRO A 1 172 ? -3.121 12.144 10.110 1.00 44.81 172 PRO A CA 1
ATOM 1398 C C . PRO A 1 172 ? -3.219 11.543 11.507 1.00 44.81 172 PRO A C 1
ATOM 1400 O O . PRO A 1 172 ? -4.254 10.985 11.881 1.00 44.81 172 PRO A O 1
ATOM 1403 N N . ARG A 1 173 ? -2.120 11.636 12.258 1.00 49.56 173 ARG A N 1
ATOM 1404 C CA . ARG A 1 173 ? -2.137 11.424 13.702 1.00 49.56 173 ARG A CA 1
ATOM 1405 C C . ARG A 1 173 ? -3.320 12.246 14.212 1.00 49.56 173 ARG A C 1
ATOM 1407 O O . ARG A 1 173 ? -3.278 13.472 14.121 1.00 49.56 173 ARG A O 1
ATOM 1414 N N . PHE A 1 174 ? -4.400 11.591 14.643 1.00 39.78 174 PHE A N 1
ATOM 1415 C CA . PHE A 1 174 ? -5.384 12.293 15.455 1.00 39.78 174 PHE A CA 1
ATOM 1416 C C . PHE A 1 174 ? -4.588 12.918 16.602 1.00 39.78 174 PHE A C 1
ATOM 1418 O O . PHE A 1 174 ? -3.643 12.263 17.064 1.00 39.78 174 PHE A O 1
ATOM 1425 N N . PRO A 1 175 ? -4.871 14.173 16.988 1.00 33.91 175 PRO A N 1
ATOM 1426 C CA . PRO A 1 175 ? -4.206 14.758 18.137 1.00 33.91 175 PRO A CA 1
ATOM 1427 C C . PRO A 1 175 ? -4.323 13.745 19.273 1.00 33.91 175 PRO A C 1
ATOM 1429 O O . PRO A 1 175 ? -5.414 13.288 19.609 1.00 33.91 175 PRO A O 1
ATOM 1432 N N . SER A 1 176 ? -3.170 13.274 19.733 1.00 34.06 176 SER A N 1
ATOM 1433 C CA . SER A 1 176 ? -3.078 12.640 21.031 1.00 34.06 176 SER A CA 1
ATOM 1434 C C . SER A 1 176 ? -3.460 13.733 22.011 1.00 34.06 176 SER A C 1
ATOM 1436 O O . SER A 1 176 ? -2.734 14.728 22.083 1.00 34.06 176 SER A O 1
ATOM 1438 N N . ASP A 1 177 ? -4.625 13.578 22.636 1.00 36.31 177 ASP A N 1
ATOM 1439 C CA . ASP A 1 177 ? -4.977 14.331 23.838 1.00 36.31 177 ASP A CA 1
ATOM 1440 C C . ASP A 1 177 ? -3.814 14.286 24.845 1.00 36.31 177 ASP A C 1
ATOM 1442 O O . ASP A 1 177 ? -3.185 13.202 24.980 1.00 36.31 177 ASP A O 1
#

Secondary structure (DSSP, 8-state):
-HHHHHHTT--HHHHHTTSS--S---HHHHHHHHHT---SS---HHHHHHHHHHHTT-HHHHHHHHH-S---SS--HHHHHHHHHTS-HHHHHHHHHHTT-GGGGGS-HHHHHHHHHHHHHHHHHHHHHS-SS---TT--S-HHHHHHHHHHHHHHTT-HHHHHHHHTT-S------

pLDDT: mean 71.82, std 15.32, range [33.91, 92.94]

Sequence (177 aa):
MERLLDHLQADKAGRSVRRGTKEPYDNLKLIMVWKNQFRTEPFHYRLKLAVGLKAIQQPKIAYDVLAGKYRTSNVNSDVVERICNSLDVDPLKRLCGEIGRYDLMQENHSNSAKGVGVWVSNWLERFNKTPARTTLPNMTIDKFTSRRLKNDKIFRAGSFELAEEIMLVEYPRFPSD